Protein AF-A0A3B1B8W0-F1 (afdb_monomer_lite)

Organism: NCBI:txid652676

Sequence (141 aa):
MIEVNFTLIIQAVNFLVMLWFLNRFIFKPVLGHIDKRESEIKGISDEAERLAAQGDASKVKYEQDLVSIHHAASEIVASARKQAQDQQTRMLDDSKNKFKEIIENSRTRINEEMGSATESLNKQLEGFGRSMAEKILGRKM

InterPro domains:
  IPR002146 ATP synthase, F0 complex, subunit b/b', bacterial/chloroplast [MF_01398] (1-139)
  IPR002146 ATP synthase, F0 complex, subunit b/b', bacterial/chloroplast [PF00430] (7-137)
  IPR050059 ATP synthase B chain [PTHR33445] (2-140)

Foldseek 3Di:
DPPPDVVVVVVVVVVVVVVVCCVVPPVVVVVVVVVVVVVVVVVVVVVVVVVVVVVVVVVVVVVVVVVVVVVVVVVVVVVVVVVVVVVVVVVVVVVVVVVVVVVVVVVVVVVVVVVVVVVVVVVVVVVVVVVVCCVVVVDDD

Structure (mmCIF, N/CA/C/O backbone):
data_AF-A0A3B1B8W0-F1
#
_entry.id   AF-A0A3B1B8W0-F1
#
loop_
_atom_site.group_PDB
_atom_site.id
_atom_site.type_symbol
_atom_site.label_atom_id
_atom_site.label_alt_id
_atom_site.label_comp_id
_atom_site.label_asym_id
_atom_site.label_entity_id
_atom_site.label_seq_id
_atom_site.pdbx_PDB_ins_code
_atom_site.Cartn_x
_atom_site.Cartn_y
_atom_site.Cartn_z
_atom_site.occupancy
_atom_site.B_iso_or_equiv
_atom_site.auth_seq_id
_atom_site.auth_comp_id
_atom_site.auth_asym_id
_atom_site.auth_atom_id
_atom_site.pdbx_PDB_model_num
ATOM 1 N N . MET A 1 1 ? 44.797 11.541 -84.866 1.00 42.16 1 MET A N 1
ATOM 2 C CA . MET A 1 1 ? 43.342 11.304 -84.948 1.00 42.16 1 MET A CA 1
ATOM 3 C C . MET A 1 1 ? 43.013 10.238 -83.926 1.00 42.16 1 MET A C 1
ATOM 5 O O . MET A 1 1 ? 43.782 9.293 -83.818 1.00 42.16 1 MET A O 1
ATOM 9 N N . ILE A 1 2 ? 41.968 10.423 -83.121 1.00 56.00 2 ILE A N 1
ATOM 10 C CA . ILE A 1 2 ? 41.502 9.363 -82.222 1.00 56.00 2 ILE A CA 1
ATOM 11 C C . ILE A 1 2 ? 40.866 8.319 -83.134 1.00 56.00 2 ILE A C 1
ATOM 13 O O . ILE A 1 2 ? 39.727 8.481 -83.563 1.00 56.00 2 ILE A O 1
ATOM 17 N N . GLU A 1 3 ? 41.632 7.302 -83.514 1.00 61.47 3 GLU A N 1
ATOM 18 C CA . GLU A 1 3 ? 41.043 6.131 -84.142 1.00 61.47 3 GLU A CA 1
ATOM 19 C C . GLU A 1 3 ? 40.209 5.439 -83.073 1.00 61.47 3 GLU A C 1
ATOM 21 O O . GLU A 1 3 ? 40.728 4.927 -82.077 1.00 61.47 3 GLU A O 1
ATOM 26 N N . VAL A 1 4 ? 38.890 5.495 -83.247 1.00 62.59 4 VAL A N 1
ATOM 27 C CA . VAL A 1 4 ? 37.944 4.726 -82.446 1.00 62.59 4 VAL A CA 1
ATOM 28 C C . VAL A 1 4 ? 38.138 3.262 -82.828 1.00 62.59 4 VAL A C 1
ATOM 30 O O . VAL A 1 4 ? 37.448 2.713 -83.680 1.00 62.59 4 VAL A O 1
ATOM 33 N N . ASN A 1 5 ? 39.153 2.656 -82.225 1.00 70.75 5 ASN A N 1
ATOM 34 C CA . ASN A 1 5 ? 39.506 1.266 -82.424 1.00 70.75 5 ASN A CA 1
ATOM 35 C C . ASN A 1 5 ? 38.640 0.384 -81.521 1.00 70.75 5 ASN A C 1
ATOM 37 O O . ASN A 1 5 ? 38.262 0.775 -80.417 1.00 70.75 5 ASN A O 1
ATOM 41 N N . PHE A 1 6 ? 38.345 -0.835 -81.971 1.00 78.25 6 PHE A N 1
ATOM 42 C CA . PHE A 1 6 ? 37.579 -1.841 -81.220 1.00 78.25 6 PHE A CA 1
ATOM 43 C C . PHE A 1 6 ? 38.103 -2.049 -79.780 1.00 78.25 6 PHE A C 1
ATOM 45 O O . PHE A 1 6 ? 37.339 -2.317 -78.853 1.00 78.25 6 PHE A O 1
ATOM 52 N N . THR A 1 7 ? 39.397 -1.812 -79.561 1.00 81.75 7 THR A N 1
ATOM 53 C CA . THR A 1 7 ? 40.072 -1.819 -78.257 1.00 81.75 7 THR A CA 1
ATOM 54 C C . THR A 1 7 ? 39.508 -0.798 -77.260 1.00 81.75 7 THR A C 1
ATOM 56 O O . THR A 1 7 ? 39.404 -1.113 -76.078 1.00 81.75 7 THR A O 1
ATOM 59 N N . LEU A 1 8 ? 39.093 0.394 -77.712 1.00 85.50 8 LEU A N 1
ATOM 60 C CA . LEU A 1 8 ? 38.452 1.413 -76.865 1.00 85.50 8 LEU A CA 1
ATOM 61 C C . LEU A 1 8 ? 37.087 0.935 -76.358 1.00 85.50 8 LEU A C 1
ATOM 63 O O . LEU A 1 8 ? 36.752 1.148 -75.194 1.00 85.50 8 LEU A O 1
ATOM 67 N N . ILE A 1 9 ? 36.323 0.242 -77.209 1.00 87.19 9 ILE A N 1
ATOM 68 C CA . ILE A 1 9 ? 35.032 -0.349 -76.831 1.00 87.19 9 ILE A CA 1
ATOM 69 C C . ILE A 1 9 ? 35.253 -1.451 -75.790 1.00 87.19 9 ILE A C 1
ATOM 71 O O . ILE A 1 9 ? 34.583 -1.464 -74.759 1.00 87.19 9 ILE A O 1
ATOM 75 N N . ILE A 1 10 ? 36.234 -2.333 -76.006 1.00 88.88 10 ILE A N 1
ATOM 76 C CA . ILE A 1 10 ? 36.589 -3.379 -75.035 1.00 88.88 10 ILE A CA 1
ATOM 77 C C . ILE A 1 10 ? 37.030 -2.768 -73.699 1.00 88.88 10 ILE A C 1
ATOM 79 O O . ILE A 1 10 ? 36.597 -3.232 -72.645 1.00 88.88 10 ILE A O 1
ATOM 83 N N . GLN A 1 11 ? 37.853 -1.717 -73.716 1.00 88.81 11 GLN A N 1
ATOM 84 C CA . GLN A 1 11 ? 38.313 -1.043 -72.502 1.00 88.81 11 GLN A CA 1
ATOM 85 C C . GLN A 1 11 ? 37.159 -0.367 -71.748 1.00 88.81 11 GLN A C 1
ATOM 87 O O .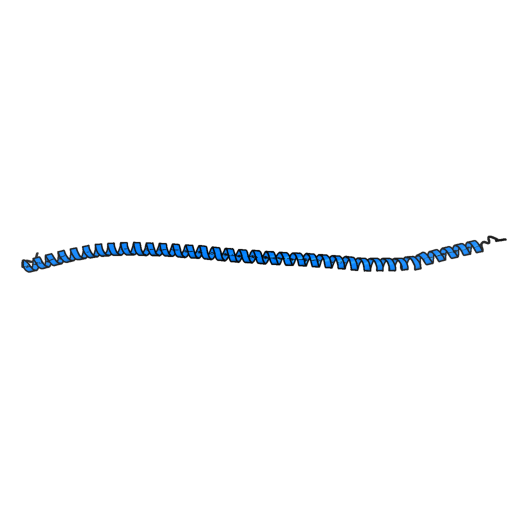 GLN A 1 11 ? 37.095 -0.462 -70.523 1.00 88.81 11 GLN A O 1
ATOM 92 N N . ALA A 1 12 ? 36.213 0.250 -72.463 1.00 91.75 12 ALA A N 1
ATOM 93 C CA . ALA A 1 12 ? 35.009 0.824 -71.869 1.00 91.75 12 ALA A CA 1
ATOM 94 C C . ALA A 1 12 ? 34.126 -0.251 -71.216 1.00 91.75 12 ALA A C 1
ATOM 96 O O . ALA A 1 12 ? 33.674 -0.072 -70.085 1.00 91.75 12 ALA A O 1
ATOM 97 N N . VAL A 1 13 ? 33.929 -1.396 -71.879 1.00 94.44 13 VAL A N 1
ATOM 98 C CA . VAL A 1 13 ? 33.199 -2.536 -71.301 1.00 94.44 13 VAL A CA 1
ATOM 99 C C . VAL A 1 13 ? 33.918 -3.067 -70.060 1.00 94.44 13 VAL A C 1
ATOM 101 O O . VAL A 1 13 ? 33.273 -3.300 -69.041 1.00 94.44 13 VAL A O 1
ATOM 104 N N . ASN A 1 14 ? 35.246 -3.202 -70.098 1.00 92.75 14 ASN A N 1
ATOM 105 C CA . ASN A 1 14 ? 36.033 -3.668 -68.955 1.00 92.75 14 ASN A CA 1
ATOM 106 C C . ASN A 1 14 ? 35.903 -2.716 -67.752 1.00 92.75 14 ASN A C 1
ATOM 108 O O . ASN A 1 14 ? 35.641 -3.155 -66.633 1.00 92.75 14 ASN A O 1
ATOM 112 N N . PHE A 1 15 ? 35.969 -1.404 -67.998 1.00 94.06 15 PHE A N 1
ATOM 113 C CA . PHE A 1 15 ? 35.749 -0.386 -66.974 1.00 94.06 15 PHE A CA 1
ATOM 114 C C . PHE A 1 15 ? 34.333 -0.446 -66.384 1.00 94.06 15 PHE A C 1
ATOM 116 O O . PHE A 1 15 ? 34.176 -0.392 -65.166 1.00 94.06 15 PHE A O 1
ATOM 123 N N . LEU A 1 16 ? 33.299 -0.619 -67.215 1.00 95.44 16 LEU A N 1
ATOM 124 C CA . LEU A 1 16 ? 31.918 -0.764 -66.744 1.00 95.44 16 LEU A CA 1
ATOM 125 C C . LEU A 1 16 ? 31.716 -2.033 -65.906 1.00 95.44 16 LEU A C 1
ATOM 127 O O . LEU A 1 16 ? 31.053 -1.978 -64.871 1.00 95.44 16 LEU A O 1
ATOM 131 N N . VAL A 1 17 ? 32.310 -3.159 -66.310 1.00 95.12 17 VAL A N 1
ATOM 132 C CA . VAL A 1 17 ? 32.281 -4.410 -65.534 1.00 95.12 17 VAL A CA 1
ATOM 133 C C . VAL A 1 17 ? 32.989 -4.226 -64.191 1.00 95.12 17 VAL A C 1
ATOM 135 O O . VAL A 1 17 ? 32.460 -4.640 -63.160 1.00 95.12 17 VAL A O 1
ATOM 138 N N . MET A 1 18 ? 34.142 -3.555 -64.174 1.00 94.00 18 MET A N 1
ATOM 139 C CA . MET A 1 18 ? 34.868 -3.238 -62.944 1.00 94.00 18 MET A CA 1
ATOM 140 C C . MET A 1 18 ? 34.058 -2.316 -62.023 1.00 94.00 18 MET A C 1
ATOM 142 O O . MET A 1 18 ? 33.980 -2.568 -60.823 1.00 94.00 18 MET A O 1
ATOM 146 N N . LEU A 1 19 ? 33.402 -1.289 -62.569 1.00 93.44 19 LEU A N 1
ATOM 147 C CA . LEU A 1 19 ? 32.547 -0.374 -61.810 1.00 93.44 19 LEU A CA 1
ATOM 148 C C . LEU A 1 19 ? 31.330 -1.108 -61.231 1.00 93.44 19 LEU A C 1
ATOM 150 O O . LEU A 1 19 ? 30.990 -0.923 -60.061 1.00 93.44 19 LEU A O 1
ATOM 154 N N . TRP A 1 20 ? 30.717 -2.003 -62.009 1.00 93.81 20 TRP A N 1
ATOM 155 C CA . TRP A 1 20 ? 29.636 -2.865 -61.535 1.00 93.81 20 TRP A CA 1
ATOM 156 C C . TRP A 1 20 ? 30.096 -3.782 -60.397 1.00 93.81 20 TRP A C 1
ATOM 158 O O . TRP A 1 20 ? 29.415 -3.871 -59.371 1.00 93.81 20 TRP A O 1
ATOM 168 N N . PHE A 1 21 ? 31.269 -4.406 -60.536 1.00 94.44 21 PHE A N 1
ATOM 169 C CA . PHE A 1 21 ? 31.854 -5.250 -59.499 1.00 94.44 21 PHE A CA 1
ATOM 170 C C . PHE A 1 21 ? 32.121 -4.442 -58.225 1.00 94.44 21 PHE A C 1
ATOM 172 O O . PHE A 1 21 ? 31.699 -4.837 -57.143 1.00 94.44 21 PHE A O 1
ATOM 179 N N . LEU A 1 22 ? 32.730 -3.263 -58.346 1.00 90.75 22 LEU A N 1
ATOM 180 C CA . LEU A 1 22 ? 33.044 -2.394 -57.215 1.00 90.75 22 LEU A CA 1
ATOM 181 C C . LEU A 1 22 ? 31.778 -1.927 -56.479 1.00 90.75 22 LEU A C 1
ATOM 183 O O . LEU A 1 22 ? 31.709 -1.978 -55.250 1.00 90.75 22 LEU A O 1
ATOM 187 N N . ASN A 1 23 ? 30.742 -1.535 -57.223 1.00 90.56 23 ASN A N 1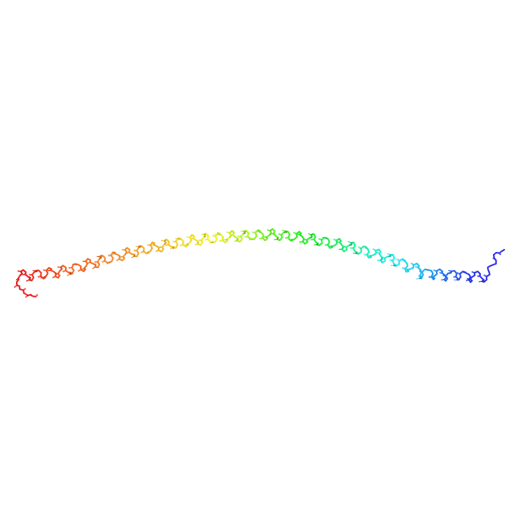
ATOM 188 C CA . ASN A 1 23 ? 29.455 -1.142 -56.655 1.00 90.56 23 ASN A CA 1
ATOM 189 C C . ASN A 1 23 ? 28.766 -2.310 -55.928 1.00 90.56 23 ASN A C 1
ATOM 191 O O . ASN A 1 23 ? 28.250 -2.151 -54.819 1.00 90.56 23 ASN A O 1
ATOM 195 N N . ARG A 1 24 ? 28.765 -3.502 -56.539 1.00 91.38 24 ARG A N 1
ATOM 196 C CA . ARG A 1 24 ? 28.066 -4.678 -56.008 1.00 91.38 24 ARG A CA 1
ATOM 197 C C . ARG A 1 24 ? 28.798 -5.330 -54.834 1.00 91.38 24 ARG A C 1
ATOM 199 O O . ARG A 1 24 ? 28.120 -5.731 -53.890 1.00 91.38 24 ARG A O 1
ATOM 206 N N . PHE A 1 25 ? 30.125 -5.437 -54.901 1.00 89.94 25 PHE A N 1
ATOM 207 C CA . PHE A 1 25 ? 30.952 -6.167 -53.936 1.00 89.94 25 PHE A CA 1
ATOM 208 C C . PHE A 1 25 ? 31.586 -5.292 -52.855 1.00 89.94 25 PHE A C 1
ATOM 210 O O . PHE A 1 25 ? 31.887 -5.826 -51.795 1.00 89.94 25 PHE A O 1
ATOM 217 N N . ILE A 1 26 ? 31.793 -3.989 -53.081 1.00 90.75 26 ILE A N 1
ATOM 218 C CA . ILE A 1 26 ? 32.445 -3.115 -52.091 1.00 90.75 26 ILE A CA 1
ATOM 219 C C . ILE A 1 26 ? 31.471 -2.073 -51.550 1.00 90.75 26 ILE A C 1
ATOM 221 O O . ILE A 1 26 ? 31.159 -2.096 -50.363 1.00 90.75 26 ILE A O 1
ATOM 225 N N . PHE A 1 27 ? 30.937 -1.191 -52.398 1.00 90.62 27 PHE A N 1
ATOM 226 C CA . PHE A 1 27 ? 30.129 -0.067 -51.908 1.00 90.62 27 PHE A CA 1
ATOM 227 C C . PHE A 1 27 ? 28.840 -0.521 -51.217 1.00 90.62 27 PHE A C 1
ATOM 229 O O . PHE A 1 27 ? 28.580 -0.109 -50.090 1.00 90.62 27 PHE A O 1
ATOM 236 N N . LYS A 1 28 ? 28.060 -1.416 -51.839 1.00 90.19 28 LYS A N 1
ATOM 237 C CA . LYS A 1 28 ? 26.822 -1.931 -51.228 1.00 90.19 28 LYS A CA 1
ATOM 238 C C . LYS A 1 28 ? 27.017 -2.567 -49.842 1.00 90.19 28 LYS A C 1
ATOM 240 O O . LYS A 1 28 ? 26.291 -2.168 -48.933 1.00 90.19 28 LYS A O 1
ATOM 245 N N . PRO A 1 29 ? 27.926 -3.542 -49.639 1.00 91.38 29 PRO A N 1
ATOM 246 C CA . PRO A 1 29 ? 28.102 -4.135 -48.315 1.00 91.38 29 PRO A CA 1
ATOM 247 C C . PRO A 1 29 ? 28.684 -3.150 -47.297 1.00 91.38 29 PRO A C 1
ATOM 249 O O . PRO A 1 29 ? 28.245 -3.160 -46.152 1.00 91.38 29 PRO A O 1
ATOM 252 N N . VAL A 1 30 ? 29.607 -2.265 -47.691 1.00 92.38 30 VAL A N 1
ATOM 253 C CA . VAL A 1 30 ? 30.183 -1.266 -46.772 1.00 92.38 30 VAL A CA 1
ATOM 254 C C . VAL A 1 30 ? 29.118 -0.290 -46.269 1.00 92.38 30 VAL A C 1
ATOM 256 O O . VAL A 1 30 ? 29.017 -0.088 -45.061 1.00 92.38 30 VAL A O 1
ATOM 259 N N . LEU A 1 31 ? 28.286 0.260 -47.162 1.00 91.81 31 LEU A N 1
ATOM 260 C CA . LEU A 1 31 ? 27.181 1.136 -46.761 1.00 91.81 31 LEU A CA 1
ATOM 261 C C . LEU A 1 31 ? 26.168 0.382 -45.891 1.00 91.81 31 LEU A C 1
ATOM 263 O O . LEU A 1 31 ? 25.788 0.878 -44.838 1.00 91.81 31 LEU A O 1
ATOM 267 N N . GLY A 1 32 ? 25.822 -0.859 -46.251 1.00 92.56 32 GLY A N 1
ATOM 268 C CA . GLY A 1 32 ? 24.915 -1.679 -45.444 1.00 92.56 32 GLY A CA 1
ATOM 269 C C . GLY A 1 32 ? 25.429 -1.953 -44.024 1.00 92.56 32 GLY A C 1
ATOM 270 O O . GLY A 1 32 ? 24.641 -1.990 -43.082 1.00 92.56 32 GLY A O 1
ATOM 271 N N . HIS A 1 33 ? 26.743 -2.114 -43.836 1.00 92.75 33 HIS A N 1
ATOM 272 C CA . HIS A 1 33 ? 27.333 -2.250 -42.501 1.00 92.75 33 HIS A CA 1
ATOM 273 C C . HIS A 1 33 ? 27.282 -0.948 -41.696 1.00 92.75 33 HIS A C 1
ATOM 275 O O . HIS A 1 33 ? 27.079 -1.006 -40.483 1.00 92.75 33 HIS A O 1
ATOM 281 N N . ILE A 1 34 ? 27.460 0.204 -42.344 1.00 91.81 34 ILE A N 1
ATOM 282 C CA . ILE A 1 34 ? 27.346 1.516 -41.695 1.00 91.81 34 ILE A CA 1
ATOM 283 C C . ILE A 1 34 ? 25.894 1.761 -41.271 1.00 91.81 34 ILE A C 1
ATOM 285 O O . ILE A 1 34 ? 25.660 2.018 -40.092 1.00 91.81 34 ILE A O 1
ATOM 289 N N . ASP A 1 35 ? 24.934 1.563 -42.177 1.00 94.38 35 ASP A N 1
ATOM 290 C CA . ASP A 1 35 ? 23.502 1.731 -41.900 1.00 94.38 35 ASP A CA 1
ATOM 291 C C . ASP A 1 35 ? 23.036 0.800 -40.777 1.00 94.38 35 ASP A C 1
ATOM 293 O O . ASP A 1 35 ? 22.310 1.210 -39.871 1.00 94.38 35 ASP A O 1
ATOM 297 N N . LYS A 1 36 ? 23.497 -0.459 -40.790 1.00 94.25 36 LYS A N 1
ATOM 298 C CA . LYS A 1 36 ? 23.188 -1.421 -39.728 1.00 94.25 36 LYS A CA 1
ATOM 299 C C . LYS A 1 36 ? 23.703 -0.940 -38.374 1.00 94.25 36 LYS A C 1
ATOM 301 O O . LYS A 1 36 ? 22.959 -0.980 -37.401 1.00 94.25 36 LYS A O 1
ATOM 306 N N . ARG A 1 37 ? 24.949 -0.461 -38.308 1.00 93.31 37 ARG A N 1
ATOM 307 C CA . ARG A 1 37 ? 25.524 0.067 -37.062 1.00 93.31 37 ARG A CA 1
ATOM 308 C C . ARG A 1 37 ? 24.793 1.314 -36.583 1.00 93.31 37 ARG A C 1
ATOM 310 O O . ARG A 1 37 ? 24.544 1.439 -35.390 1.00 93.31 37 ARG A O 1
ATOM 317 N N . GLU A 1 38 ? 24.443 2.222 -37.488 1.00 93.62 38 GLU A N 1
ATOM 318 C CA . GLU A 1 38 ? 23.678 3.418 -37.139 1.00 93.62 38 GLU A CA 1
ATOM 319 C C . GLU A 1 38 ? 22.291 3.047 -36.597 1.00 93.62 38 GLU A C 1
ATOM 321 O O . GLU A 1 38 ? 21.875 3.565 -35.561 1.00 93.62 38 GLU A O 1
ATOM 326 N N . SER A 1 39 ? 21.606 2.099 -37.243 1.00 94.56 39 SER A N 1
ATOM 327 C CA . SER A 1 39 ? 20.306 1.596 -36.795 1.00 94.56 39 SER A CA 1
ATOM 328 C C . SER A 1 39 ? 20.384 0.875 -35.450 1.00 94.56 39 SER A C 1
ATOM 330 O O . SER A 1 39 ? 19.479 1.035 -34.637 1.00 94.56 39 SER A O 1
ATOM 332 N N . GLU A 1 40 ? 21.427 0.080 -35.205 1.00 94.69 40 GLU A N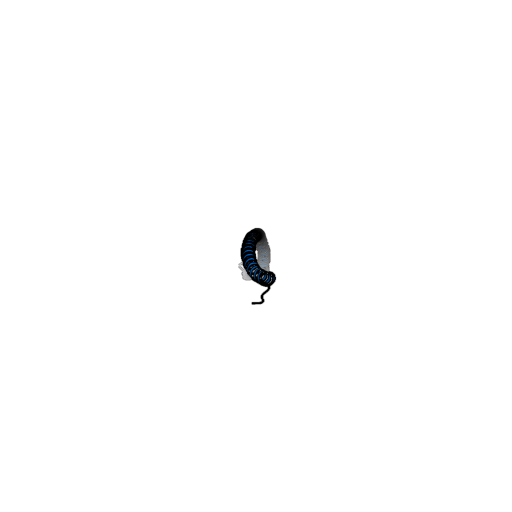 1
ATOM 333 C CA . GLU A 1 40 ? 21.629 -0.600 -33.921 1.00 94.69 40 GLU A CA 1
ATOM 334 C C . GLU A 1 40 ? 21.868 0.411 -32.795 1.00 94.69 40 GLU A C 1
ATOM 336 O O . GLU A 1 40 ? 21.248 0.308 -31.741 1.00 94.69 40 GLU A O 1
ATOM 341 N N . ILE A 1 41 ? 22.710 1.424 -33.023 1.00 94.25 41 ILE A N 1
ATOM 342 C CA . ILE A 1 41 ? 22.993 2.466 -32.026 1.00 94.25 41 ILE A CA 1
ATOM 343 C C . ILE A 1 41 ? 21.737 3.285 -31.719 1.00 94.25 41 ILE A C 1
ATOM 345 O O . ILE A 1 41 ? 21.433 3.505 -30.547 1.00 94.25 41 ILE A O 1
ATOM 349 N N . LYS A 1 42 ? 20.989 3.704 -32.750 1.00 95.31 42 LYS A N 1
ATOM 350 C CA . LYS A 1 42 ? 19.708 4.399 -32.557 1.00 95.31 42 LYS A CA 1
ATOM 351 C C . LYS A 1 42 ? 18.719 3.525 -31.793 1.00 95.31 42 LYS A C 1
ATOM 353 O O . LYS A 1 42 ? 18.180 3.975 -30.793 1.00 95.31 42 LYS A O 1
ATOM 358 N N . GLY A 1 43 ? 18.575 2.257 -32.180 1.00 95.81 43 GLY A N 1
ATOM 359 C CA . GLY A 1 43 ? 17.687 1.319 -31.494 1.00 95.81 43 GLY A CA 1
ATOM 360 C C . GLY A 1 43 ? 18.042 1.118 -30.019 1.00 95.81 43 GLY A C 1
ATOM 361 O O . GLY A 1 43 ? 17.149 1.070 -29.181 1.00 95.81 43 GLY A O 1
ATOM 362 N N . ILE A 1 44 ? 19.333 1.053 -29.677 1.00 95.00 44 ILE A N 1
ATOM 363 C CA . ILE A 1 44 ? 19.784 0.970 -28.279 1.00 95.00 44 ILE A CA 1
ATOM 364 C C . ILE A 1 44 ? 19.449 2.257 -27.515 1.00 95.00 44 ILE A C 1
ATOM 366 O O . ILE A 1 44 ? 19.007 2.179 -26.371 1.00 95.00 44 ILE A O 1
ATOM 370 N N . SER A 1 45 ? 19.652 3.426 -28.128 1.00 95.38 45 SER A N 1
ATOM 371 C CA . SER A 1 45 ? 19.335 4.718 -27.508 1.00 95.38 45 SER A CA 1
ATOM 372 C C . SER A 1 45 ? 17.835 4.866 -27.249 1.00 95.38 45 SER A C 1
ATOM 374 O O . SER A 1 45 ? 17.442 5.207 -26.136 1.00 95.38 45 SER A O 1
ATOM 376 N N . ASP A 1 46 ? 17.008 4.550 -28.246 1.00 96.69 46 ASP A N 1
ATOM 377 C CA . ASP A 1 46 ? 15.549 4.628 -28.150 1.00 96.69 46 ASP A CA 1
ATOM 378 C C . ASP A 1 46 ? 15.016 3.645 -27.097 1.00 96.69 46 ASP A C 1
ATOM 380 O O . ASP A 1 46 ? 14.136 3.978 -26.301 1.00 96.69 46 ASP A O 1
ATOM 384 N N . GLU A 1 47 ? 15.574 2.431 -27.043 1.00 96.62 47 GLU A N 1
ATOM 385 C CA . GLU A 1 47 ? 15.202 1.440 -26.033 1.00 96.62 47 GLU A CA 1
ATOM 386 C C . GLU A 1 47 ? 15.606 1.891 -24.624 1.00 96.62 47 GLU A C 1
ATOM 388 O O . GLU A 1 47 ? 14.825 1.740 -23.684 1.00 96.62 47 GLU A O 1
ATOM 393 N N . ALA A 1 48 ? 16.794 2.479 -24.466 1.00 95.69 48 ALA A N 1
ATOM 394 C CA . ALA A 1 48 ? 17.247 3.012 -23.186 1.00 95.69 48 ALA A CA 1
ATOM 395 C C . ALA A 1 48 ? 16.346 4.156 -22.697 1.00 95.69 48 ALA A C 1
ATOM 397 O O . ALA A 1 48 ? 15.954 4.165 -21.529 1.00 95.69 48 ALA A O 1
ATOM 398 N N . GLU A 1 49 ? 15.967 5.081 -23.582 1.00 96.81 49 GLU A N 1
ATOM 399 C CA . GLU A 1 49 ? 15.039 6.169 -23.261 1.00 96.81 49 GLU A CA 1
ATOM 400 C C . GLU A 1 49 ? 13.652 5.629 -22.891 1.00 96.81 49 GLU A C 1
ATOM 402 O O . GLU A 1 49 ? 13.064 6.034 -21.885 1.00 96.81 49 GLU A O 1
ATOM 407 N N . ARG A 1 50 ? 13.155 4.635 -23.637 1.00 97.44 50 ARG A N 1
ATOM 408 C CA . ARG A 1 50 ? 11.883 3.971 -23.342 1.00 97.44 50 ARG A CA 1
ATOM 409 C C . ARG A 1 50 ? 11.895 3.288 -21.975 1.00 97.44 50 ARG A C 1
ATOM 411 O O . ARG A 1 50 ? 10.931 3.424 -21.222 1.00 97.44 50 ARG A O 1
ATOM 418 N N . LEU A 1 51 ? 12.958 2.555 -21.649 1.00 96.62 51 LEU A N 1
ATOM 419 C CA . LEU A 1 51 ? 13.105 1.881 -20.357 1.00 96.62 51 LEU A CA 1
ATOM 420 C C . LEU A 1 51 ? 13.231 2.884 -19.207 1.00 96.62 51 LEU A C 1
ATOM 422 O O . LEU A 1 51 ? 12.624 2.671 -18.158 1.00 96.62 51 LEU A O 1
ATOM 426 N N . ALA A 1 52 ? 13.952 3.990 -19.407 1.00 97.00 52 ALA A N 1
ATOM 427 C CA . ALA A 1 52 ? 14.039 5.068 -18.426 1.00 97.00 52 ALA A CA 1
ATOM 428 C C . ALA A 1 52 ? 12.657 5.686 -18.156 1.00 97.00 52 ALA A C 1
ATOM 430 O O . ALA A 1 52 ? 12.225 5.741 -17.006 1.00 97.00 52 ALA A O 1
ATOM 431 N N . ALA A 1 53 ? 11.911 6.034 -19.209 1.00 97.25 53 ALA A N 1
ATOM 432 C CA . ALA A 1 53 ? 10.563 6.586 -19.084 1.00 97.25 53 ALA A CA 1
ATOM 433 C C . ALA A 1 53 ? 9.584 5.612 -18.399 1.00 97.25 53 ALA A C 1
ATOM 435 O O . ALA A 1 53 ? 8.776 6.021 -17.564 1.00 97.25 53 ALA A O 1
ATOM 436 N N . GLN A 1 54 ? 9.662 4.312 -18.709 1.00 96.81 54 GLN A N 1
ATOM 437 C CA . GLN A 1 54 ? 8.868 3.284 -18.025 1.00 96.81 54 GLN A CA 1
ATOM 438 C C . GLN A 1 54 ? 9.256 3.135 -16.549 1.00 96.81 54 GLN A C 1
ATOM 440 O O . GLN A 1 54 ? 8.379 2.934 -15.703 1.00 96.81 54 GLN A O 1
ATOM 445 N N . GLY A 1 55 ? 10.548 3.240 -16.234 1.00 96.31 55 GLY A N 1
ATOM 446 C CA . GLY A 1 55 ? 11.063 3.227 -14.868 1.00 96.31 55 GLY A CA 1
ATOM 447 C C . GLY A 1 55 ? 10.532 4.401 -14.050 1.00 96.31 55 GLY A C 1
ATOM 448 O O . GLY A 1 55 ? 9.974 4.191 -12.972 1.00 96.31 55 GLY A O 1
ATOM 449 N N . ASP A 1 56 ? 10.612 5.615 -14.594 1.00 96.81 56 ASP A N 1
ATOM 450 C CA . ASP A 1 56 ? 10.096 6.824 -13.949 1.00 96.81 56 ASP A CA 1
ATOM 451 C C . ASP A 1 56 ? 8.577 6.761 -13.757 1.00 96.81 56 ASP A C 1
ATOM 453 O O . ASP A 1 56 ? 8.079 7.023 -12.661 1.00 96.81 56 ASP A O 1
ATOM 457 N N . ALA A 1 57 ? 7.829 6.323 -14.774 1.00 96.75 57 ALA A N 1
ATOM 458 C CA . ALA A 1 57 ? 6.384 6.133 -14.660 1.00 96.75 57 ALA A CA 1
ATOM 459 C C . ALA A 1 57 ? 6.020 5.094 -13.583 1.00 96.75 57 ALA A C 1
ATOM 461 O O . ALA A 1 57 ? 5.094 5.305 -12.796 1.00 96.75 57 ALA A O 1
ATOM 462 N N . SER A 1 58 ? 6.767 3.988 -13.512 1.00 96.06 58 SER A N 1
ATOM 463 C CA . SER A 1 58 ? 6.569 2.952 -12.492 1.00 96.06 58 SER A CA 1
ATOM 464 C C . SER A 1 58 ? 6.883 3.469 -11.091 1.00 96.06 58 SER A C 1
ATOM 466 O O . SER A 1 58 ? 6.149 3.168 -10.151 1.00 96.06 58 SER A O 1
ATOM 468 N N . LYS A 1 59 ? 7.932 4.286 -10.949 1.00 96.38 59 LYS A N 1
ATOM 469 C CA . LYS A 1 59 ? 8.297 4.924 -9.684 1.00 96.38 59 LYS A CA 1
ATOM 470 C C . LYS A 1 59 ? 7.216 5.894 -9.212 1.00 96.38 59 LYS A C 1
ATOM 472 O O . LYS A 1 59 ? 6.789 5.798 -8.067 1.00 96.38 59 LYS A O 1
ATOM 477 N N . VAL A 1 60 ? 6.727 6.768 -10.094 1.00 97.06 60 VAL A N 1
ATOM 478 C CA . VAL A 1 60 ? 5.639 7.707 -9.773 1.00 97.06 60 VAL A CA 1
ATOM 479 C C . VAL A 1 60 ? 4.385 6.953 -9.339 1.00 97.06 60 VAL A C 1
ATOM 481 O O . VAL A 1 60 ? 3.778 7.299 -8.327 1.00 97.06 60 VAL A O 1
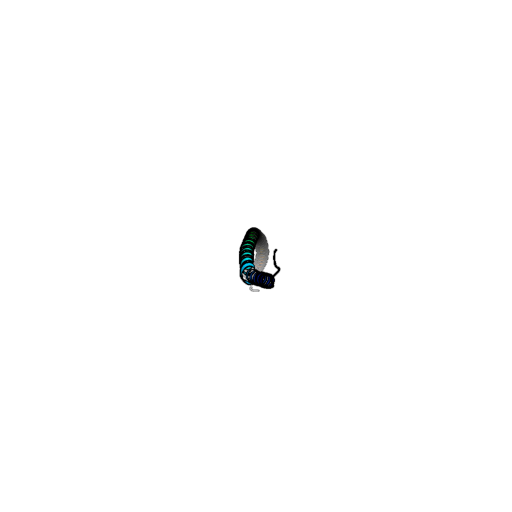ATOM 484 N N . LYS A 1 61 ? 4.015 5.888 -10.060 1.00 96.56 61 LYS A N 1
ATOM 485 C CA . LYS A 1 61 ? 2.868 5.053 -9.692 1.00 96.56 61 LYS A CA 1
ATOM 486 C C . LYS A 1 61 ? 3.058 4.399 -8.323 1.00 96.56 61 LYS A C 1
ATOM 488 O O . LYS A 1 61 ? 2.155 4.440 -7.499 1.00 96.56 61 LYS A O 1
ATOM 493 N N . TYR A 1 62 ? 4.239 3.846 -8.061 1.00 96.06 62 TYR A N 1
ATOM 494 C CA . TYR A 1 62 ? 4.559 3.236 -6.774 1.00 96.06 62 TYR A CA 1
ATOM 495 C C . TYR A 1 62 ? 4.473 4.241 -5.614 1.00 96.06 62 TYR A C 1
ATOM 497 O O . TYR A 1 62 ? 3.897 3.937 -4.572 1.00 96.06 62 TYR A O 1
ATOM 505 N N . GLU A 1 63 ? 4.990 5.458 -5.796 1.00 96.31 63 GLU A N 1
ATOM 506 C CA . GLU A 1 63 ? 4.888 6.528 -4.796 1.00 96.31 63 GLU A CA 1
ATOM 507 C C . GLU A 1 63 ? 3.427 6.942 -4.545 1.00 96.31 63 GLU A C 1
ATOM 509 O O . GLU A 1 63 ? 3.026 7.118 -3.393 1.00 96.31 63 GLU A O 1
ATOM 514 N N . GLN A 1 64 ? 2.604 7.033 -5.595 1.00 96.69 64 GLN A N 1
ATOM 515 C CA . GLN A 1 64 ? 1.165 7.299 -5.470 1.00 96.69 64 GLN A CA 1
ATOM 516 C C . GLN A 1 64 ? 0.428 6.177 -4.728 1.00 96.69 64 GLN A C 1
ATOM 518 O O . GLN A 1 64 ? -0.374 6.455 -3.831 1.00 96.69 64 GLN A O 1
ATOM 523 N N . ASP A 1 65 ? 0.726 4.921 -5.060 1.00 96.38 65 ASP A N 1
ATOM 524 C CA . ASP A 1 65 ? 0.138 3.751 -4.409 1.00 96.38 65 ASP A CA 1
ATOM 525 C C . ASP A 1 65 ? 0.501 3.723 -2.915 1.00 96.38 65 ASP A C 1
ATOM 527 O O . ASP A 1 65 ? -0.369 3.484 -2.077 1.00 96.38 65 ASP A O 1
ATOM 531 N N . LEU A 1 66 ? 1.744 4.059 -2.546 1.00 96.62 66 LEU A N 1
ATOM 532 C CA . LEU A 1 66 ? 2.154 4.166 -1.140 1.00 96.62 66 LEU A CA 1
ATOM 533 C C . LEU A 1 66 ? 1.356 5.226 -0.373 1.00 96.62 66 LEU A C 1
ATOM 535 O O . LEU A 1 66 ? 0.903 4.964 0.744 1.00 96.62 66 LEU A O 1
ATOM 539 N N . VAL A 1 67 ? 1.157 6.410 -0.957 1.00 96.75 67 VAL A N 1
ATOM 540 C CA . VAL A 1 67 ? 0.346 7.468 -0.333 1.00 96.75 67 VAL A CA 1
ATOM 541 C C . VAL A 1 67 ? -1.100 7.000 -0.151 1.00 96.75 67 VAL A C 1
ATOM 543 O O . VAL A 1 67 ? -1.676 7.187 0.923 1.00 96.75 67 VAL A O 1
ATOM 546 N N . SER A 1 68 ? -1.672 6.343 -1.164 1.00 96.50 68 SER A N 1
ATOM 547 C CA . SER A 1 68 ? -3.027 5.789 -1.100 1.00 96.50 68 SER A CA 1
ATOM 548 C C . SER A 1 68 ? -3.163 4.722 -0.009 1.00 96.50 68 SER A C 1
ATOM 550 O O . SER A 1 68 ? -4.091 4.781 0.799 1.00 96.50 68 SER A O 1
ATOM 552 N N . ILE A 1 69 ? -2.202 3.798 0.085 1.00 96.56 69 ILE A N 1
ATOM 553 C CA . ILE A 1 69 ? -2.165 2.754 1.117 1.00 96.56 69 ILE A CA 1
ATOM 554 C C . ILE A 1 69 ? -2.088 3.375 2.513 1.00 96.56 69 ILE A C 1
ATOM 556 O O . ILE A 1 69 ? -2.824 2.958 3.408 1.00 96.56 69 ILE A O 1
ATOM 560 N N . HIS A 1 70 ? -1.240 4.386 2.714 1.00 96.00 70 HIS A N 1
ATOM 561 C CA . HIS A 1 70 ? -1.149 5.077 4.000 1.00 96.00 70 HIS A CA 1
ATOM 562 C C . HIS A 1 70 ? -2.461 5.765 4.386 1.00 96.00 70 HIS A C 1
ATOM 564 O O . HIS A 1 70 ? -2.875 5.681 5.545 1.00 96.00 70 HIS A O 1
ATOM 570 N N . HIS A 1 71 ? -3.133 6.403 3.427 1.00 96.81 71 HIS A N 1
ATOM 571 C CA . HIS A 1 71 ? -4.437 7.016 3.659 1.00 96.81 71 HIS A CA 1
ATOM 572 C C . HIS A 1 71 ? -5.489 5.967 4.040 1.00 96.81 71 HIS A C 1
ATOM 574 O O . HIS A 1 71 ? -6.122 6.087 5.089 1.00 96.81 71 HIS A O 1
ATOM 580 N N . ALA A 1 72 ? -5.608 4.896 3.252 1.00 96.69 72 ALA A N 1
ATOM 581 C CA . ALA A 1 72 ? -6.548 3.808 3.507 1.00 96.69 72 ALA A CA 1
ATOM 582 C C . ALA A 1 72 ? -6.292 3.133 4.865 1.00 96.69 72 ALA A C 1
ATOM 584 O O . ALA A 1 72 ? -7.226 2.869 5.619 1.00 96.69 72 ALA A O 1
ATOM 585 N N . ALA A 1 73 ? -5.027 2.904 5.230 1.00 96.25 73 ALA A N 1
ATOM 586 C CA . ALA A 1 73 ? -4.666 2.357 6.535 1.00 96.25 73 ALA A CA 1
ATOM 587 C C . ALA A 1 73 ? -5.096 3.285 7.683 1.00 96.25 73 ALA A C 1
ATOM 589 O O . ALA A 1 73 ? -5.651 2.818 8.679 1.00 96.25 73 ALA A O 1
ATOM 590 N N . SER A 1 74 ? -4.883 4.596 7.537 1.00 97.06 74 SER A N 1
ATOM 591 C CA . SER A 1 74 ? -5.319 5.592 8.520 1.00 97.06 74 SER A CA 1
ATOM 592 C C . SER A 1 74 ? -6.843 5.595 8.686 1.00 97.06 74 SER A C 1
ATOM 594 O O . SER A 1 74 ? -7.344 5.567 9.812 1.00 97.06 74 SER A O 1
ATOM 596 N N . GLU A 1 75 ? -7.591 5.535 7.581 1.00 97.62 75 GLU A N 1
ATOM 597 C CA . GLU A 1 75 ? -9.055 5.458 7.597 1.00 97.62 75 GLU A CA 1
ATOM 598 C C . GLU A 1 75 ? -9.568 4.170 8.248 1.00 97.62 75 GLU A C 1
ATOM 600 O O . GLU A 1 75 ? -10.489 4.220 9.068 1.00 97.62 75 GLU A O 1
ATOM 605 N N . ILE A 1 76 ? -8.952 3.023 7.948 1.00 97.75 76 ILE A N 1
ATOM 606 C CA . ILE A 1 76 ? -9.296 1.737 8.569 1.00 97.75 76 ILE A CA 1
ATOM 607 C C . ILE A 1 76 ? -9.086 1.812 10.082 1.00 97.75 76 ILE A C 1
ATOM 609 O O . ILE A 1 76 ? -9.976 1.437 10.847 1.00 97.75 76 ILE A O 1
ATOM 613 N N . VAL A 1 77 ? -7.942 2.335 10.534 1.00 97.69 77 VAL A N 1
ATOM 614 C CA . VAL A 1 77 ? -7.645 2.476 11.967 1.00 97.69 77 VAL A CA 1
ATOM 615 C C . VAL A 1 77 ? -8.613 3.451 12.639 1.00 97.69 77 VAL A C 1
ATOM 617 O O . VAL A 1 77 ? -9.103 3.167 13.734 1.00 97.69 77 VAL A O 1
ATOM 620 N N . ALA A 1 78 ? -8.925 4.580 12.002 1.00 97.69 78 ALA A N 1
ATOM 621 C CA . ALA A 1 78 ? -9.885 5.550 12.522 1.00 97.69 78 ALA A CA 1
ATOM 622 C C . ALA A 1 78 ? -11.296 4.949 12.637 1.00 97.69 78 ALA A C 1
ATOM 624 O O . ALA A 1 78 ? -11.943 5.082 13.678 1.00 97.69 78 ALA A O 1
ATOM 625 N N . SER A 1 79 ? -11.747 4.229 11.607 1.00 97.69 79 SER A N 1
ATOM 626 C CA . SER A 1 79 ? -13.035 3.533 11.593 1.00 97.69 79 SER A CA 1
ATOM 627 C C . SER A 1 79 ? -13.101 2.446 12.666 1.00 97.69 79 SER A C 1
ATOM 629 O O . SER A 1 79 ? -14.063 2.401 13.431 1.00 97.69 79 SER A O 1
ATOM 631 N N . ALA A 1 80 ? -12.057 1.624 12.799 1.00 97.44 80 ALA A N 1
ATOM 632 C CA . ALA A 1 80 ? -11.981 0.587 13.825 1.00 97.44 80 ALA A CA 1
ATOM 633 C C . ALA A 1 80 ? -12.020 1.180 15.243 1.00 97.44 80 ALA A C 1
ATOM 635 O O . ALA A 1 80 ? -12.744 0.680 16.102 1.00 97.44 80 ALA A O 1
ATOM 636 N N . ARG A 1 81 ? -11.299 2.285 15.486 1.00 97.50 81 ARG A N 1
ATOM 637 C CA . ARG A 1 81 ? -11.344 3.004 16.771 1.00 97.50 81 ARG A CA 1
ATOM 638 C C . ARG A 1 81 ? -12.737 3.540 17.074 1.00 97.50 81 ARG A C 1
ATOM 640 O O . ARG A 1 81 ? -13.209 3.373 18.195 1.00 97.50 81 ARG A O 1
ATOM 647 N N . LYS A 1 82 ? -13.402 4.144 16.086 1.00 97.81 82 LYS A N 1
ATOM 648 C CA . LYS A 1 82 ? -14.768 4.651 16.242 1.00 97.81 82 LYS A CA 1
ATOM 649 C C . LYS A 1 82 ? -15.750 3.519 16.553 1.00 97.81 82 LYS A C 1
ATOM 651 O O . LYS A 1 82 ? -16.501 3.617 17.513 1.00 97.81 82 LYS A O 1
ATOM 656 N N . GLN A 1 83 ? -15.692 2.418 15.805 1.00 97.50 83 GLN A N 1
ATOM 657 C CA . GLN A 1 83 ? -16.535 1.244 16.048 1.00 97.50 83 GLN A CA 1
ATOM 658 C C . GLN A 1 83 ? -16.303 0.654 17.444 1.00 97.50 83 GLN A C 1
ATOM 660 O O . GLN A 1 83 ? -17.264 0.332 18.139 1.00 97.50 83 GLN A O 1
ATOM 665 N N . ALA A 1 84 ? -15.046 0.568 17.887 1.00 97.00 84 ALA A N 1
ATOM 666 C CA . ALA A 1 84 ? -14.714 0.104 19.229 1.00 97.00 84 ALA A CA 1
ATOM 667 C C . ALA A 1 84 ? -15.285 1.030 20.320 1.00 97.00 84 ALA A C 1
ATOM 669 O O . ALA A 1 84 ? -15.851 0.541 21.295 1.00 97.00 84 ALA A O 1
ATOM 670 N N . GLN A 1 85 ? -15.192 2.353 20.147 1.00 97.44 85 GLN A N 1
ATOM 671 C CA . GLN A 1 85 ? -15.780 3.333 21.072 1.00 97.44 85 GLN A CA 1
ATOM 672 C C . GLN A 1 85 ? -17.313 3.256 21.110 1.00 97.44 85 GLN A C 1
ATOM 674 O O . GLN A 1 85 ? -17.908 3.269 22.192 1.00 97.44 85 GLN A O 1
ATOM 679 N N . ASP A 1 86 ? -17.954 3.132 19.947 1.00 97.62 86 ASP A N 1
ATOM 680 C CA . ASP A 1 86 ? -19.405 2.984 19.841 1.00 97.62 86 ASP A CA 1
ATOM 681 C C . ASP A 1 86 ? -19.865 1.685 20.519 1.00 97.62 86 ASP A C 1
ATOM 683 O O . ASP A 1 86 ? -20.843 1.674 21.270 1.00 97.62 86 ASP A O 1
ATOM 687 N N . GLN A 1 87 ? -19.132 0.587 20.316 1.00 97.38 87 GLN A N 1
ATOM 688 C CA . GLN A 1 87 ? -19.427 -0.695 20.946 1.00 97.38 87 GLN A CA 1
ATOM 689 C C . GLN A 1 87 ? -19.202 -0.661 22.459 1.00 97.38 87 GLN A C 1
ATOM 691 O O . GLN A 1 87 ? -20.045 -1.157 23.204 1.00 97.38 87 GLN A O 1
ATOM 696 N N . GLN A 1 88 ? -18.122 -0.033 22.927 1.00 96.81 88 GLN A N 1
ATOM 697 C CA . GLN A 1 88 ? -17.865 0.153 24.353 1.00 96.81 8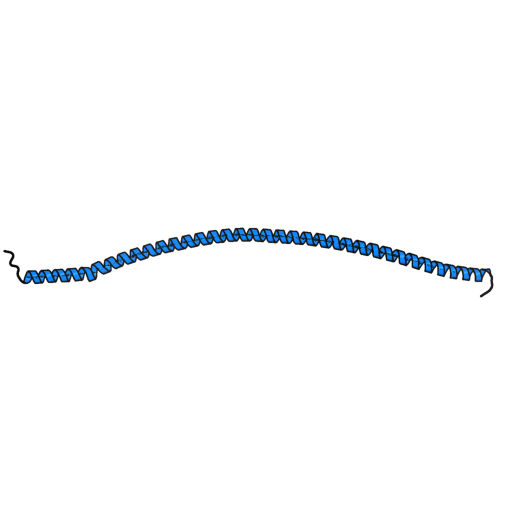8 GLN A CA 1
ATOM 698 C C . GLN A 1 88 ? -18.993 0.950 25.018 1.00 96.81 88 GLN A C 1
ATOM 700 O O . GLN A 1 88 ? -19.491 0.545 26.068 1.00 96.81 88 GLN A O 1
ATOM 705 N N . THR A 1 89 ? -19.433 2.046 24.394 1.00 97.06 89 THR A N 1
ATOM 706 C CA . THR A 1 89 ? -20.554 2.858 24.890 1.00 97.06 89 THR A CA 1
ATOM 707 C C . THR A 1 89 ? -21.832 2.026 24.978 1.00 97.06 89 THR A C 1
ATOM 709 O O . THR A 1 89 ? -22.459 1.977 26.035 1.00 97.06 89 THR A O 1
ATOM 712 N N . ARG A 1 90 ? -22.171 1.278 23.918 1.00 97.31 90 ARG A N 1
ATOM 713 C CA . ARG A 1 90 ? -23.341 0.383 23.914 1.00 97.31 90 ARG A CA 1
ATOM 714 C C . ARG A 1 90 ? -23.267 -0.683 25.004 1.00 97.31 90 ARG A C 1
ATOM 716 O O . ARG A 1 90 ? -24.260 -0.920 25.681 1.00 97.31 90 ARG A O 1
ATOM 723 N N . MET A 1 91 ? -22.108 -1.313 25.194 1.00 96.75 91 MET A N 1
ATOM 724 C CA . MET A 1 91 ? -21.915 -2.325 26.238 1.00 96.75 91 MET A CA 1
ATOM 725 C C . MET A 1 91 ? -22.061 -1.738 27.643 1.00 96.75 91 MET A C 1
ATOM 727 O O . MET A 1 91 ? -22.641 -2.383 28.518 1.00 96.75 91 MET A O 1
ATOM 731 N N . LEU A 1 92 ? -21.553 -0.524 27.872 1.00 96.94 92 LEU A N 1
ATOM 732 C CA . LEU A 1 92 ? -21.704 0.170 29.150 1.00 96.94 92 LEU A CA 1
ATOM 733 C C . LEU A 1 92 ? -23.166 0.518 29.430 1.00 96.94 92 LEU A C 1
ATOM 735 O O . LEU A 1 92 ? -23.629 0.317 30.552 1.00 96.94 92 LEU A O 1
ATOM 739 N N . ASP A 1 93 ? -23.896 1.008 28.432 1.00 97.00 93 ASP A N 1
ATOM 740 C CA . ASP A 1 93 ? -25.306 1.361 28.591 1.00 97.00 93 ASP A CA 1
ATOM 741 C C . ASP A 1 93 ? -26.191 0.126 28.786 1.00 97.00 93 ASP A C 1
ATOM 743 O O . ASP A 1 93 ? -27.028 0.112 29.690 1.00 97.00 93 ASP A O 1
ATOM 747 N N . ASP A 1 94 ? -25.949 -0.950 28.034 1.00 96.81 94 ASP A N 1
ATOM 748 C CA . ASP A 1 94 ? -26.621 -2.239 28.236 1.00 96.81 94 ASP A CA 1
ATOM 749 C C . ASP A 1 94 ? -26.344 -2.801 29.639 1.00 96.81 94 ASP A C 1
ATOM 751 O O . ASP A 1 94 ? -27.262 -3.202 30.355 1.00 96.81 94 ASP A O 1
ATOM 755 N N . SER A 1 95 ? -25.088 -2.737 30.094 1.00 95.62 95 SER A N 1
ATOM 756 C CA . SER A 1 95 ? -24.720 -3.157 31.450 1.00 95.62 95 SER A CA 1
ATOM 757 C C . SER A 1 95 ? -25.444 -2.329 32.512 1.00 95.62 95 SER A C 1
ATOM 759 O O . SER A 1 95 ? -25.994 -2.892 33.455 1.00 95.62 95 SER A O 1
ATOM 761 N N . LYS A 1 96 ? -25.501 -0.998 32.362 1.00 96.38 96 LYS A N 1
ATOM 762 C CA . LYS A 1 96 ? -26.242 -0.121 33.285 1.00 96.38 96 LYS A CA 1
ATOM 763 C C . LYS A 1 96 ? -27.730 -0.464 33.324 1.00 96.38 96 LYS A C 1
ATOM 765 O O . LYS A 1 96 ? -28.312 -0.461 34.407 1.00 96.38 96 LYS A O 1
ATOM 770 N N . ASN A 1 97 ? -28.339 -0.752 32.177 1.00 96.75 97 ASN A N 1
ATOM 771 C CA . ASN A 1 97 ? -29.750 -1.126 32.104 1.00 96.75 97 ASN A CA 1
ATOM 772 C C . ASN A 1 97 ? -30.004 -2.472 32.790 1.00 96.75 97 ASN A C 1
ATOM 774 O O . ASN A 1 97 ? -30.892 -2.553 33.635 1.00 96.75 97 ASN A O 1
ATOM 778 N N . LYS A 1 98 ? -29.153 -3.476 32.547 1.00 95.94 98 LYS A N 1
ATOM 779 C CA . LYS A 1 98 ? -29.198 -4.766 33.253 1.00 95.94 98 LYS A CA 1
ATOM 780 C C . LYS A 1 98 ? -29.043 -4.604 34.762 1.00 95.94 98 LYS A C 1
ATOM 782 O O . LYS A 1 98 ? -29.785 -5.210 35.525 1.00 95.94 98 LYS A O 1
ATOM 787 N N . PHE A 1 99 ? -28.117 -3.758 35.217 1.00 94.75 99 PHE A N 1
ATOM 788 C CA . PHE A 1 99 ? -27.969 -3.475 36.646 1.00 94.75 99 PHE A CA 1
ATOM 789 C C . PHE A 1 99 ? -29.224 -2.833 37.243 1.00 94.75 99 PHE A C 1
ATOM 791 O O . PHE A 1 99 ? -29.638 -3.227 38.331 1.00 94.75 99 PHE A O 1
ATOM 798 N N . LYS A 1 100 ? -29.848 -1.874 36.547 1.00 96.12 100 LYS A N 1
ATOM 799 C CA . LYS A 1 100 ? -31.112 -1.273 36.998 1.00 96.12 100 LYS A CA 1
ATOM 800 C C . LYS A 1 100 ? -32.216 -2.321 37.124 1.00 96.12 100 LYS A C 1
ATOM 802 O O . LYS A 1 100 ? -32.858 -2.377 38.167 1.00 96.12 100 LYS A O 1
ATOM 807 N N . GLU A 1 101 ? -32.365 -3.177 36.118 1.00 96.62 101 GLU A N 1
ATOM 808 C CA . GLU A 1 101 ? -33.351 -4.260 36.110 1.00 96.62 101 GLU A CA 1
ATOM 809 C C . GLU A 1 101 ? -33.115 -5.253 37.260 1.00 96.62 101 GLU A C 1
ATOM 811 O O . GLU A 1 101 ? -34.045 -5.616 37.978 1.00 96.62 101 GLU A O 1
ATOM 816 N N . ILE A 1 102 ? -31.860 -5.642 37.512 1.00 95.94 102 ILE A N 1
ATOM 817 C CA . ILE A 1 102 ? -31.503 -6.516 38.641 1.00 95.94 102 ILE A CA 1
ATOM 818 C C . ILE A 1 102 ? -31.892 -5.871 39.976 1.00 95.94 102 ILE A C 1
ATOM 820 O O . ILE A 1 102 ? -32.452 -6.549 40.840 1.00 95.94 102 ILE A O 1
ATOM 824 N N . ILE A 1 103 ? -31.612 -4.579 40.164 1.00 96.12 103 ILE A N 1
ATOM 825 C CA . ILE A 1 103 ? -31.954 -3.860 41.400 1.00 96.12 103 ILE A CA 1
ATOM 826 C C . ILE A 1 103 ? -33.472 -3.756 41.580 1.00 96.12 103 ILE A C 1
ATOM 828 O O . ILE A 1 103 ? -33.963 -3.958 42.691 1.00 96.12 103 ILE A O 1
ATOM 832 N N . GLU A 1 104 ? -34.218 -3.465 40.517 1.00 96.06 104 GLU A N 1
ATOM 833 C CA . GLU A 1 104 ? -35.681 -3.375 40.547 1.00 96.06 104 GLU A CA 1
ATOM 834 C C . GLU A 1 104 ? -36.328 -4.731 40.863 1.00 96.06 104 GLU A C 1
ATOM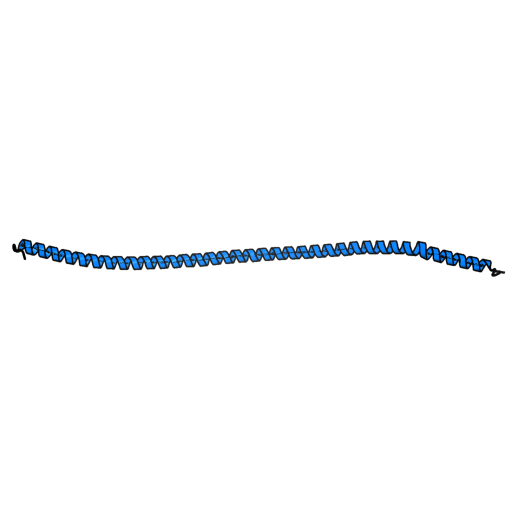 836 O O . GLU A 1 104 ? -37.154 -4.834 41.776 1.00 96.06 104 GLU A O 1
ATOM 841 N N . ASN A 1 105 ? -35.866 -5.797 40.208 1.00 95.62 105 ASN A N 1
ATOM 842 C CA . ASN A 1 105 ? -36.302 -7.164 40.488 1.00 95.62 105 ASN A CA 1
ATOM 843 C C . ASN A 1 105 ? -35.954 -7.592 41.920 1.00 95.62 105 ASN A C 1
ATOM 845 O O . ASN A 1 105 ? -36.770 -8.212 42.600 1.00 95.62 105 ASN A O 1
ATOM 849 N N . SER A 1 106 ? -34.765 -7.232 42.411 1.00 94.75 106 SER A N 1
ATOM 850 C CA . SER A 1 106 ? -34.347 -7.548 43.784 1.00 94.75 106 SER A CA 1
ATOM 851 C C . SER A 1 106 ? -35.203 -6.812 44.816 1.00 94.75 106 SER A C 1
ATOM 853 O O . SER A 1 106 ? -35.613 -7.410 45.805 1.00 94.75 106 SER A O 1
ATOM 855 N N . ARG A 1 107 ? -35.529 -5.533 44.580 1.00 95.00 107 ARG A N 1
ATOM 856 C CA . ARG A 1 107 ? -36.450 -4.766 45.439 1.00 95.00 107 ARG A CA 1
ATOM 857 C C . ARG A 1 107 ? -37.843 -5.386 45.471 1.00 95.00 107 ARG A C 1
ATOM 859 O O . ARG A 1 107 ? -38.429 -5.485 46.544 1.00 95.00 107 ARG A O 1
ATOM 866 N N . THR A 1 108 ? -38.347 -5.815 44.317 1.00 95.56 108 THR A N 1
ATOM 867 C CA . THR A 1 108 ? -39.653 -6.478 44.211 1.00 95.56 108 THR A CA 1
ATOM 868 C C . THR A 1 108 ? -39.669 -7.774 45.021 1.00 95.56 108 THR A C 1
ATOM 870 O O . THR A 1 108 ? -40.532 -7.933 45.879 1.00 95.56 108 THR A O 1
ATOM 873 N N . ARG A 1 109 ? -38.647 -8.628 44.867 1.00 94.44 109 ARG A N 1
ATOM 874 C CA . ARG A 1 109 ? -38.507 -9.864 45.656 1.00 94.44 109 ARG A CA 1
ATOM 875 C C . ARG A 1 109 ? -38.420 -9.613 47.158 1.00 94.44 109 ARG A C 1
ATOM 877 O O . ARG A 1 109 ? -39.100 -10.287 47.919 1.00 94.44 109 ARG A O 1
ATOM 884 N N . ILE A 1 110 ? -37.635 -8.623 47.595 1.00 94.25 110 ILE A N 1
ATOM 885 C CA . ILE A 1 110 ? -37.533 -8.270 49.022 1.00 94.25 110 ILE A CA 1
ATOM 886 C C . ILE A 1 110 ? -38.902 -7.858 49.582 1.00 94.25 110 ILE A C 1
ATOM 888 O O . ILE A 1 110 ? -39.259 -8.254 50.690 1.00 94.25 110 ILE A O 1
ATOM 892 N N . ASN A 1 111 ? -39.688 -7.085 48.827 1.00 93.25 111 ASN A N 1
ATOM 893 C CA . ASN A 1 111 ? -41.029 -6.685 49.254 1.00 93.25 111 ASN A CA 1
ATOM 894 C C . ASN A 1 111 ? -41.993 -7.883 49.337 1.00 93.25 111 ASN A C 1
ATOM 896 O O . ASN A 1 111 ? -42.767 -7.975 50.290 1.00 93.25 111 ASN A O 1
ATOM 900 N N . GLU A 1 112 ? -41.931 -8.812 48.380 1.00 94.12 112 GLU A N 1
ATOM 901 C CA . GLU A 1 112 ? -42.719 -10.054 48.391 1.00 94.12 112 GLU A CA 1
ATOM 902 C C . GLU A 1 112 ? -42.343 -10.970 49.570 1.00 94.12 112 GLU A C 1
ATOM 904 O O . GLU A 1 112 ? -43.221 -11.502 50.259 1.00 94.12 112 GLU A O 1
ATOM 909 N N . GLU A 1 113 ? -41.045 -11.116 49.853 1.00 92.06 113 GLU A N 1
ATOM 910 C CA . GLU A 1 113 ? -40.533 -11.880 50.995 1.00 92.06 113 GLU A CA 1
ATOM 911 C C . GLU A 1 113 ? -40.959 -11.256 52.332 1.00 92.06 113 GLU A C 1
ATOM 913 O O . GLU A 1 113 ? -41.420 -11.971 53.221 1.00 92.06 113 GLU A O 1
ATOM 918 N N . MET A 1 114 ? -40.886 -9.927 52.468 1.00 92.19 114 MET A N 1
ATOM 919 C CA . MET A 1 114 ? -41.362 -9.190 53.649 1.00 92.19 114 MET A CA 1
ATOM 920 C C . MET A 1 114 ? -42.864 -9.387 53.889 1.00 92.19 114 MET A C 1
ATOM 922 O O . MET A 1 114 ? -43.292 -9.616 55.026 1.00 92.19 114 MET A O 1
ATOM 926 N N . GLY A 1 115 ? -43.672 -9.324 52.825 1.00 91.00 115 GLY A N 1
ATOM 927 C CA . GLY A 1 115 ? -45.107 -9.607 52.887 1.00 91.00 115 GLY A CA 1
ATOM 928 C C . GLY A 1 115 ? -45.387 -11.036 53.357 1.00 91.00 115 GLY A C 1
ATOM 929 O O . GLY A 1 115 ? -46.131 -11.241 54.319 1.00 91.00 115 GLY A O 1
ATOM 930 N N . SER A 1 116 ? -44.709 -12.013 52.752 1.00 91.19 116 SER A N 1
ATOM 931 C CA . SER A 1 116 ? -44.839 -13.434 53.101 1.00 91.19 116 SER A CA 1
ATOM 932 C C . SER A 1 116 ? -44.389 -13.726 54.540 1.00 91.19 116 SER A C 1
ATOM 934 O O . SER A 1 116 ? -45.035 -14.488 55.262 1.00 91.19 116 SER A O 1
ATOM 936 N N . ALA A 1 117 ? -43.305 -13.090 54.995 1.00 88.75 117 ALA A N 1
ATOM 937 C CA . ALA A 1 117 ? -42.810 -13.208 56.363 1.00 88.75 117 ALA A CA 1
ATOM 938 C C . ALA A 1 117 ? -43.808 -12.634 57.379 1.00 88.75 117 ALA A C 1
ATOM 940 O O . ALA A 1 117 ? -44.053 -13.252 58.415 1.00 88.75 117 ALA A O 1
ATOM 941 N N . THR A 1 118 ? -44.436 -11.497 57.064 1.00 89.19 118 THR A N 1
ATOM 942 C CA . THR A 1 118 ? -45.457 -10.871 57.918 1.00 89.19 118 THR A CA 1
ATOM 943 C C . THR A 1 118 ? -46.704 -11.752 58.028 1.00 89.19 118 THR A C 1
ATOM 945 O O . THR A 1 118 ? -47.237 -11.939 59.121 1.00 89.19 118 THR A O 1
ATOM 948 N N . GLU A 1 119 ? -47.145 -12.360 56.923 1.00 90.25 119 GLU A N 1
ATOM 949 C CA . GLU A 1 119 ? -48.268 -13.303 56.937 1.00 90.25 119 GLU A CA 1
ATOM 950 C C . GLU A 1 119 ? -47.948 -14.557 57.771 1.00 90.25 119 GLU A C 1
ATOM 952 O O . GLU A 1 119 ? -48.769 -15.001 58.578 1.00 90.25 119 GLU A O 1
ATOM 957 N N . SER A 1 120 ? -46.735 -15.102 57.632 1.00 87.81 120 SER A N 1
ATOM 958 C CA . SER A 1 120 ? -46.272 -16.244 58.431 1.00 87.81 120 SER A CA 1
ATOM 959 C C . SER A 1 120 ? -46.208 -15.916 59.927 1.00 87.81 120 SER A C 1
ATOM 961 O O . SER A 1 120 ? -46.653 -16.715 60.753 1.00 87.81 120 SER A O 1
ATOM 963 N N . LEU A 1 121 ? -45.721 -14.723 60.290 1.00 86.75 121 LEU A N 1
ATOM 964 C CA . LEU A 1 121 ? -45.693 -14.250 61.676 1.00 86.75 121 LEU A CA 1
ATOM 965 C C . LEU A 1 121 ? -47.101 -14.091 62.259 1.00 86.75 121 LEU A C 1
ATOM 967 O O . LEU A 1 121 ? -47.328 -14.512 63.391 1.00 86.75 121 LEU A O 1
ATOM 971 N N . ASN A 1 122 ? -48.059 -13.558 61.493 1.00 85.69 122 ASN A N 1
ATOM 972 C CA . ASN A 1 122 ? -49.453 -13.459 61.933 1.00 85.69 122 ASN A CA 1
ATOM 973 C C . ASN A 1 122 ? -50.069 -14.842 62.194 1.00 85.69 122 ASN A C 1
ATOM 975 O O . ASN A 1 122 ? -50.669 -15.049 63.247 1.00 85.69 122 ASN A O 1
ATOM 979 N N . LYS A 1 123 ? -49.845 -15.824 61.308 1.00 86.69 123 LYS A N 1
ATOM 980 C CA . LYS A 1 123 ? -50.294 -17.214 61.529 1.00 86.69 123 LYS A CA 1
ATOM 981 C C . LYS A 1 123 ? -49.662 -17.836 62.778 1.00 86.69 123 LYS A C 1
ATOM 983 O O . LYS A 1 123 ? -50.334 -18.540 63.531 1.00 86.69 123 LYS A O 1
ATOM 988 N N . GLN A 1 124 ? -48.379 -17.568 63.025 1.00 82.31 124 GLN A N 1
ATOM 989 C CA . GLN A 1 124 ? -47.695 -18.030 64.236 1.00 82.31 124 GLN A CA 1
ATOM 990 C C . GLN A 1 124 ? -48.246 -17.357 65.498 1.00 82.31 124 GLN A C 1
ATOM 992 O O . GLN A 1 124 ? -48.448 -18.043 66.497 1.00 82.31 124 GLN A O 1
ATOM 997 N N . LEU A 1 125 ? -48.540 -16.054 65.453 1.00 81.38 125 LEU A N 1
ATOM 998 C CA . LEU A 1 125 ? -49.161 -15.305 66.550 1.00 81.38 125 LEU A CA 1
ATOM 999 C C . LEU A 1 125 ? -50.572 -15.808 66.871 1.00 81.38 125 LEU A C 1
ATOM 1001 O O . LEU A 1 125 ? -50.895 -15.955 68.046 1.00 81.38 125 LEU A O 1
ATOM 1005 N N . GLU A 1 126 ? -51.391 -16.128 65.866 1.00 79.25 126 GLU A N 1
ATOM 1006 C CA . GLU A 1 126 ? -52.707 -16.752 66.072 1.00 79.25 126 GLU A CA 1
ATOM 1007 C C . GLU A 1 126 ? -52.582 -18.120 66.758 1.00 79.25 126 GLU A C 1
ATOM 1009 O O . GLU A 1 126 ? -53.290 -18.401 67.729 1.00 79.25 126 GLU A O 1
ATOM 1014 N N . GLY A 1 127 ? -51.631 -18.949 66.313 1.00 79.56 127 GLY A N 1
ATOM 1015 C CA . GLY A 1 127 ? -51.321 -20.227 66.956 1.00 79.56 127 GLY A CA 1
ATOM 1016 C C . GLY A 1 127 ? -50.842 -20.063 68.403 1.00 79.56 127 GLY A C 1
ATOM 1017 O O . GLY A 1 127 ? -51.298 -20.778 69.298 1.00 79.56 127 GLY A O 1
ATOM 1018 N N . PHE A 1 128 ? -49.971 -19.084 68.660 1.00 76.75 128 PHE A N 1
ATOM 1019 C CA . PHE A 1 128 ? -49.447 -18.791 69.996 1.00 76.75 128 PHE A CA 1
ATOM 1020 C C . PHE A 1 128 ? -50.530 -18.234 70.927 1.00 76.75 128 PHE A C 1
ATOM 1022 O O . PHE A 1 128 ? -50.632 -18.654 72.080 1.00 76.75 128 PHE A O 1
ATOM 1029 N N . GLY A 1 129 ? -51.380 -17.337 70.422 1.00 78.75 129 GLY A N 1
ATOM 1030 C CA . GLY A 1 129 ? -52.513 -16.764 71.144 1.00 78.75 129 GLY A CA 1
ATOM 1031 C C . GLY A 1 129 ? -53.542 -17.822 71.530 1.00 78.75 129 GLY A C 1
ATOM 1032 O O . GLY A 1 129 ? -54.003 -17.839 72.671 1.00 78.75 129 GLY A O 1
ATOM 1033 N N . ARG A 1 130 ? -53.835 -18.769 70.628 1.00 76.56 130 ARG A N 1
ATOM 1034 C CA . ARG A 1 130 ? -54.698 -19.921 70.925 1.00 76.56 130 ARG A CA 1
ATOM 1035 C C . ARG A 1 130 ? -54.092 -20.817 72.006 1.00 76.56 130 ARG A C 1
ATOM 1037 O O . ARG A 1 130 ? -54.774 -21.148 72.970 1.00 76.56 130 ARG A O 1
ATOM 1044 N N . SER A 1 131 ? -52.797 -21.117 71.909 1.00 76.38 131 SER A N 1
ATOM 1045 C CA . SER A 1 131 ? -52.098 -21.944 72.898 1.00 76.38 131 SER A CA 1
ATOM 1046 C C . SER A 1 131 ? -51.997 -21.265 74.276 1.00 76.38 131 SER A C 1
ATOM 1048 O O . SER A 1 131 ? -52.118 -21.917 75.313 1.00 76.38 131 SER A O 1
ATOM 1050 N N . MET A 1 132 ? -51.852 -19.936 74.318 1.00 71.88 132 MET A N 1
ATOM 1051 C CA . MET A 1 132 ? -51.945 -19.160 75.558 1.00 71.88 132 MET A CA 1
ATOM 1052 C C . MET A 1 132 ? -53.362 -19.142 76.138 1.00 71.88 132 MET A C 1
ATOM 1054 O O . MET A 1 132 ? -53.520 -19.316 77.347 1.00 71.88 132 MET A O 1
ATOM 1058 N N . ALA A 1 133 ? -54.386 -18.965 75.300 1.00 74.44 133 ALA A N 1
ATOM 1059 C CA . ALA A 1 133 ? -55.782 -19.003 75.724 1.00 74.44 133 ALA A CA 1
ATOM 1060 C C . ALA A 1 133 ? -56.155 -20.380 76.299 1.00 74.44 133 ALA A C 1
ATOM 1062 O O . ALA A 1 133 ? -56.754 -20.442 77.369 1.00 74.44 133 ALA A O 1
ATOM 1063 N N . GLU A 1 134 ? -55.719 -21.476 75.672 1.00 74.38 134 GLU A N 1
ATOM 1064 C CA . GLU A 1 134 ? -55.871 -22.844 76.193 1.00 74.38 134 GLU A CA 1
ATOM 1065 C C . GLU A 1 134 ? -55.201 -23.027 77.563 1.00 74.38 134 GLU A C 1
ATOM 1067 O O . GLU A 1 134 ? -55.753 -23.684 78.451 1.00 74.38 134 GLU A O 1
ATOM 1072 N N . LYS A 1 135 ? -54.022 -22.423 77.763 1.00 73.88 135 LYS A N 1
ATOM 1073 C CA . LYS A 1 135 ? -53.245 -22.559 79.004 1.00 73.88 135 LYS A CA 1
ATOM 1074 C C . LYS A 1 135 ? -53.798 -21.722 80.159 1.00 73.88 135 LYS A C 1
ATOM 1076 O O . LYS A 1 135 ? -53.701 -22.159 81.302 1.00 73.88 135 LYS A O 1
ATOM 1081 N N . ILE A 1 136 ? -54.401 -20.565 79.874 1.00 69.50 136 ILE A N 1
ATOM 1082 C CA . ILE A 1 136 ? -55.056 -19.704 80.876 1.00 69.50 136 ILE A CA 1
ATOM 1083 C C . ILE A 1 136 ? -56.479 -20.191 81.194 1.00 69.50 136 ILE A C 1
ATOM 1085 O O . ILE A 1 136 ? -56.882 -20.170 82.354 1.00 69.50 136 ILE A O 1
ATOM 1089 N N . LEU A 1 137 ? -57.237 -20.666 80.200 1.00 62.66 137 LEU A N 1
ATOM 1090 C CA . LEU A 1 137 ? -58.621 -21.131 80.387 1.00 62.66 137 LEU A CA 1
ATOM 1091 C C . LEU A 1 137 ? -58.720 -22.566 80.927 1.00 62.66 137 LEU A C 1
ATOM 1093 O O . LEU A 1 137 ? -59.820 -23.032 81.229 1.00 62.66 137 LEU A O 1
ATOM 1097 N N . GLY A 1 138 ? -57.591 -23.270 81.076 1.00 56.62 138 GLY A N 1
ATOM 1098 C CA . GLY A 1 138 ? -57.518 -24.556 81.775 1.00 56.62 138 GLY A CA 1
ATOM 1099 C C . GLY A 1 138 ? -58.396 -25.653 81.168 1.00 56.62 138 GLY A C 1
ATOM 1100 O O . GLY A 1 138 ? -58.784 -26.592 81.865 1.00 56.62 138 GLY A O 1
ATOM 1101 N N . ARG A 1 139 ? -58.748 -25.545 79.882 1.00 56.81 139 ARG A N 1
ATOM 1102 C CA . ARG A 1 139 ? -59.607 -26.509 79.195 1.00 56.81 139 ARG A CA 1
ATOM 1103 C C . ARG A 1 139 ? -59.094 -26.726 77.782 1.00 56.81 139 ARG A C 1
ATOM 1105 O O . ARG A 1 139 ? -59.080 -25.802 76.979 1.00 56.81 139 ARG A O 1
ATOM 1112 N N . LYS A 1 140 ? -58.673 -27.963 77.508 1.00 47.84 140 LYS A N 1
ATOM 1113 C CA . LYS A 1 140 ? -58.384 -28.428 76.151 1.00 47.84 140 LYS A CA 1
ATOM 1114 C C . LYS A 1 140 ? -59.660 -28.300 75.319 1.00 47.84 140 LYS A C 1
ATOM 1116 O O . LYS A 1 140 ? -60.674 -28.882 75.706 1.00 47.84 140 LYS A O 1
ATOM 1121 N N . MET A 1 141 ? -59.588 -27.563 74.219 1.00 49.94 141 MET A N 1
ATOM 1122 C CA . MET A 1 141 ? -60.517 -27.664 73.095 1.00 49.94 141 MET A CA 1
ATOM 1123 C C . MET A 1 141 ? -59.683 -27.887 71.847 1.00 49.94 141 MET A C 1
ATOM 1125 O O . MET A 1 141 ? -58.851 -27.006 71.559 1.00 49.94 141 MET A O 1
#

pLDDT: mean 89.97, std 11.26, range [42.16, 97.81]

Radius of gyration: 59.06 Å; chains: 1; bounding box: 104×40×167 Å

Secondary structure (DSSP, 8-state):
-----HHHHHHHHHHHHHHHHHIIIIIHHHHHHHHHHHHHHHHHHHHHHHHHHHHHHHHHHHHHHHHHHHHHHHHHHHHHHHHHHHHHHHHHHHHHHHHHHHHHHHHHHHHHHHHHHHHHHHHHHHHHHHHHHHHHHT---